Protein AF-F0IIG5-F1 (afdb_monomer)

Solvent-accessible surface area (backbone atoms only — not comparable to full-atom values): 8526 Å² total; per-residue (Å²): 114,68,63,54,57,52,49,44,44,47,51,74,56,67,67,47,81,27,37,56,55,61,57,46,48,22,56,56,59,73,40,96,70,86,72,65,64,16,35,51,26,40,39,57,77,64,35,68,69,55,37,52,50,28,57,45,35,44,38,55,48,32,82,70,63,72,49,62,93,67,48,63,31,51,63,65,60,47,43,59,57,50,54,49,30,70,74,68,71,49,53,69,75,57,49,52,53,54,49,57,71,71,57,53,67,68,66,50,53,55,50,60,71,72,55,67,64,45,81,56,67,52,68,93,82,66,47,74,69,56,45,35,71,74,22,50,56,31,40,49,49,52,52,56,56,63,74,75,109

pLDDT: mean 78.4, std 13.55, range [41.78, 96.94]

Foldseek 3Di:
DLLVLQVVCCVLPPVDQFACQVLLVCLQQVHDDDDPSQLSLLQPVVPDVSNQVCQQPVLSCLVVLRHHPPNGHNVSNCVVVVVVCVVVVDDPVVVVVVVVVVDDDVVVVVSVVVGNGDRGGDDPPDDSVNSCVRNVSSNVSHVVVVVVD

Mean predicted aligned error: 7.4 Å

Structure (mmCIF, N/CA/C/O backbone):
data_AF-F0IIG5-F1
#
_entry.id   AF-F0IIG5-F1
#
loop_
_atom_site.group_PDB
_atom_site.id
_atom_site.type_symbol
_atom_site.label_atom_id
_atom_site.label_alt_id
_atom_site.label_comp_id
_atom_site.label_asym_id
_atom_site.label_entity_id
_atom_site.label_seq_id
_atom_site.pdbx_PDB_ins_code
_atom_site.Cartn_x
_atom_site.Cartn_y
_atom_site.Cartn_z
_atom_site.occupancy
_atom_site.B_iso_or_equiv
_atom_site.auth_seq_id
_atom_site.auth_comp_id
_atom_site.auth_asym_id
_atom_site.auth_atom_id
_atom_site.pdbx_PDB_model_num
ATOM 1 N N . MET A 1 1 ? 4.893 -4.152 -17.487 1.00 46.12 1 MET A N 1
ATOM 2 C CA . MET A 1 1 ? 3.570 -4.471 -16.908 1.00 46.12 1 MET A CA 1
ATOM 3 C C . MET A 1 1 ? 3.565 -4.514 -15.376 1.00 46.12 1 MET A C 1
ATOM 5 O O . MET A 1 1 ? 2.711 -3.873 -14.800 1.00 46.12 1 MET A O 1
ATOM 9 N N . PHE A 1 2 ? 4.515 -5.157 -14.678 1.00 41.78 2 PHE A N 1
ATOM 10 C CA . PHE A 1 2 ? 4.564 -5.086 -13.198 1.00 41.78 2 PHE A CA 1
ATOM 11 C C . PHE A 1 2 ? 5.044 -3.728 -12.650 1.00 41.78 2 PHE A C 1
ATOM 13 O O . PHE A 1 2 ? 4.406 -3.185 -11.763 1.00 41.78 2 PHE A O 1
ATOM 20 N N . GLN A 1 3 ? 6.093 -3.125 -13.230 1.00 44.00 3 GLN A N 1
ATOM 21 C CA . GLN A 1 3 ? 6.547 -1.757 -12.893 1.00 44.00 3 GLN A CA 1
ATOM 22 C C . GLN A 1 3 ? 5.430 -0.702 -13.054 1.00 44.00 3 GLN A C 1
ATOM 24 O O . GLN A 1 3 ? 5.363 0.261 -12.304 1.00 44.00 3 GLN A O 1
ATOM 29 N N . PHE A 1 4 ? 4.519 -0.939 -13.998 1.00 50.75 4 PHE A N 1
ATOM 30 C CA . PHE A 1 4 ? 3.368 -0.089 -14.298 1.00 50.75 4 PHE A CA 1
ATOM 31 C C . PHE A 1 4 ? 2.344 -0.057 -13.151 1.00 50.75 4 PHE A C 1
ATOM 33 O O . PHE A 1 4 ? 1.831 1.009 -12.849 1.00 50.75 4 PHE A O 1
ATOM 40 N N . ILE A 1 5 ? 2.136 -1.172 -12.437 1.00 50.97 5 ILE A N 1
ATOM 41 C CA . ILE A 1 5 ? 1.285 -1.226 -11.229 1.00 50.97 5 ILE A CA 1
ATOM 42 C C . ILE A 1 5 ? 1.911 -0.410 -10.073 1.00 50.97 5 ILE A C 1
ATOM 44 O O . ILE A 1 5 ? 1.211 0.128 -9.218 1.00 50.97 5 ILE A O 1
ATOM 48 N N . TYR A 1 6 ? 3.242 -0.276 -10.050 1.00 54.28 6 TYR A N 1
ATOM 49 C CA . TYR A 1 6 ? 3.950 0.485 -9.015 1.00 54.28 6 TYR A CA 1
ATOM 50 C C . TYR A 1 6 ? 3.902 1.990 -9.221 1.00 54.28 6 TYR A C 1
ATOM 52 O O . TYR A 1 6 ? 3.754 2.723 -8.245 1.00 54.28 6 TYR A O 1
ATOM 60 N N . GLU A 1 7 ? 4.003 2.448 -10.466 1.00 53.59 7 GLU A N 1
ATOM 61 C CA . GLU A 1 7 ? 3.762 3.859 -10.766 1.00 53.59 7 GLU A CA 1
ATOM 62 C C . GLU A 1 7 ? 2.280 4.218 -10.713 1.00 53.59 7 GLU A C 1
ATOM 64 O O . GLU A 1 7 ? 1.976 5.330 -10.301 1.00 53.59 7 GLU A O 1
ATOM 69 N N . TRP A 1 8 ? 1.377 3.254 -10.954 1.00 53.88 8 TRP A N 1
ATOM 70 C CA . TRP A 1 8 ? -0.033 3.316 -10.541 1.00 53.88 8 TRP A CA 1
ATOM 71 C C . TRP A 1 8 ? -0.136 3.746 -9.079 1.00 53.88 8 TRP A C 1
ATOM 73 O O . TRP A 1 8 ? -0.649 4.810 -8.786 1.00 53.88 8 TRP A O 1
ATOM 83 N N . TYR A 1 9 ? 0.468 3.011 -8.143 1.00 53.31 9 TYR A N 1
ATOM 84 C CA . TYR A 1 9 ? 0.417 3.406 -6.734 1.00 53.31 9 TYR A CA 1
ATOM 85 C C . TYR A 1 9 ? 1.067 4.778 -6.463 1.00 53.31 9 TYR A C 1
ATOM 87 O O . TYR A 1 9 ? 0.524 5.576 -5.708 1.00 53.31 9 TYR A O 1
ATOM 95 N N . GLU A 1 10 ? 2.210 5.105 -7.071 1.00 55.00 10 GLU A N 1
ATOM 96 C CA . GLU A 1 10 ? 2.846 6.420 -6.867 1.00 55.00 10 GLU A CA 1
ATOM 97 C C . GLU A 1 10 ? 1.998 7.591 -7.397 1.00 55.00 10 GLU A C 1
ATOM 99 O O . GLU A 1 10 ? 1.940 8.645 -6.761 1.00 55.00 10 GLU A O 1
ATOM 104 N N . ILE A 1 11 ? 1.324 7.419 -8.533 1.00 52.91 11 ILE A N 1
ATOM 105 C CA . ILE A 1 11 ? 0.476 8.441 -9.158 1.00 52.91 11 ILE A CA 1
ATOM 106 C C . ILE A 1 11 ? -0.879 8.523 -8.446 1.00 52.91 11 ILE A C 1
ATOM 108 O O . ILE A 1 11 ? -1.288 9.610 -8.041 1.00 52.91 11 ILE A O 1
ATOM 112 N N . THR A 1 12 ? -1.506 7.372 -8.209 1.00 53.25 12 THR A N 1
ATOM 113 C CA . THR A 1 12 ? -2.847 7.214 -7.636 1.00 53.25 12 THR A CA 1
ATOM 114 C C . THR A 1 12 ? -2.892 7.390 -6.116 1.00 53.25 12 THR A C 1
ATOM 116 O O . THR A 1 12 ? -3.932 7.754 -5.590 1.00 53.25 12 THR A O 1
ATOM 119 N N . VAL A 1 13 ? -1.804 7.143 -5.372 1.00 51.91 13 VAL A N 1
ATOM 120 C CA . VAL A 1 13 ? -1.802 7.220 -3.891 1.00 51.91 13 VAL A CA 1
ATOM 121 C C . VAL A 1 13 ? -0.934 8.352 -3.342 1.00 51.91 13 VAL A C 1
ATOM 123 O O . VAL A 1 13 ? -1.266 8.917 -2.299 1.00 51.91 13 VAL A O 1
ATOM 126 N N . ILE A 1 14 ? 0.180 8.692 -4.002 1.00 49.53 14 ILE A N 1
ATOM 127 C CA . ILE A 1 14 ? 1.191 9.611 -3.440 1.00 49.53 14 ILE A CA 1
ATOM 128 C C . ILE A 1 14 ? 1.201 10.985 -4.129 1.00 49.53 14 ILE A C 1
ATOM 130 O O . ILE A 1 14 ? 1.433 11.989 -3.450 1.00 49.53 14 ILE A O 1
ATOM 134 N N . LYS A 1 15 ? 0.973 11.068 -5.448 1.00 44.34 15 LYS A N 1
ATOM 135 C CA . LYS A 1 15 ? 1.100 12.333 -6.202 1.00 44.34 15 LYS A CA 1
ATOM 136 C C . LYS A 1 15 ? -0.149 13.201 -6.218 1.00 44.34 15 LYS A C 1
ATOM 138 O O . LYS A 1 15 ? -0.013 14.412 -6.390 1.00 44.34 15 LYS A O 1
ATOM 143 N N . GLN A 1 16 ? -1.334 12.637 -6.021 1.00 49.06 16 GLN A N 1
ATOM 144 C CA . GLN A 1 16 ? -2.528 13.451 -5.850 1.00 49.06 16 GLN A CA 1
ATOM 145 C C . GLN A 1 16 ? -2.682 13.866 -4.370 1.00 49.06 16 GLN A C 1
ATOM 147 O O . GLN A 1 16 ? -2.573 13.028 -3.473 1.00 49.06 16 GLN A O 1
ATOM 152 N N . PRO A 1 17 ? -2.918 15.157 -4.067 1.00 43.38 17 PRO A N 1
ATOM 153 C CA . PRO A 1 17 ? -3.001 15.678 -2.696 1.00 43.38 17 PRO A CA 1
ATOM 154 C C . PRO A 1 17 ? -4.140 15.130 -1.818 1.00 43.38 17 PRO A C 1
ATOM 156 O O . PRO A 1 17 ? -4.295 15.598 -0.689 1.00 43.38 17 PRO A O 1
ATOM 159 N N . GLY A 1 18 ? -4.955 14.186 -2.292 1.00 54.62 18 GLY A N 1
ATOM 160 C CA . GLY A 1 18 ? -6.242 13.886 -1.677 1.00 54.62 18 GLY A CA 1
ATOM 161 C C . GLY A 1 18 ? -6.615 12.422 -1.630 1.00 54.62 18 GLY A C 1
ATOM 162 O O . GLY A 1 18 ? -7.634 12.096 -2.197 1.00 54.62 18 GLY A O 1
ATOM 163 N N . HIS A 1 19 ? -5.852 11.555 -0.954 1.00 69.25 19 HIS A N 1
ATOM 164 C CA . HIS A 1 19 ? -6.314 10.185 -0.693 1.00 69.25 19 HIS A CA 1
ATOM 165 C C . HIS A 1 19 ? -5.991 9.724 0.730 1.00 69.25 19 HIS A C 1
ATOM 167 O O . HIS A 1 19 ? -4.883 9.903 1.246 1.00 69.25 19 HIS A O 1
ATOM 173 N N . LEU A 1 20 ? -6.974 9.072 1.348 1.00 82.25 20 LEU A N 1
ATOM 174 C CA . LEU A 1 20 ? -6.976 8.606 2.735 1.00 82.25 20 LEU A CA 1
ATOM 175 C C . LEU A 1 20 ? -6.065 7.396 3.017 1.00 82.25 20 LEU A C 1
ATOM 177 O O . LEU A 1 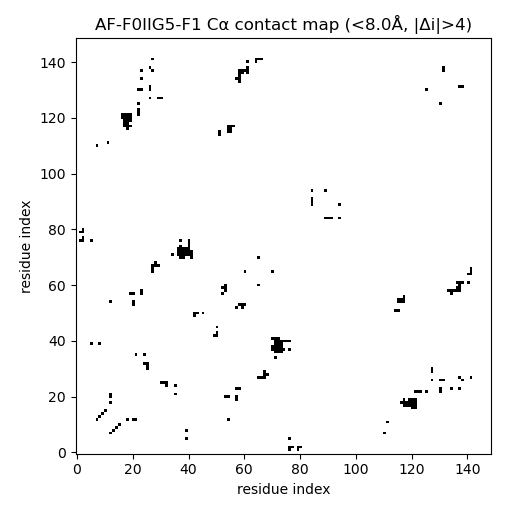20 ? -5.873 7.014 4.170 1.00 82.25 20 LEU A O 1
ATOM 181 N N . MET A 1 21 ? -5.440 6.819 1.990 1.00 83.00 21 MET A N 1
ATOM 182 C CA . MET A 1 21 ? -4.574 5.641 2.117 1.00 83.00 21 MET A CA 1
ATOM 183 C C . MET A 1 21 ? -3.395 5.856 3.072 1.00 83.00 21 MET A C 1
ATOM 185 O O . MET A 1 21 ? -3.077 4.999 3.896 1.00 83.00 21 MET A O 1
ATOM 189 N N . TRP A 1 22 ? -2.744 7.021 2.988 1.00 80.62 22 TRP A N 1
ATOM 190 C CA . TRP A 1 22 ? -1.645 7.349 3.899 1.00 80.62 22 TRP A CA 1
ATOM 191 C C . TRP A 1 22 ? -2.140 7.468 5.340 1.00 80.62 22 TRP A C 1
ATOM 193 O O . TRP A 1 22 ? -1.472 7.008 6.260 1.00 80.62 22 TRP A O 1
ATOM 203 N N . SER A 1 23 ? -3.328 8.035 5.532 1.00 86.38 23 SER A N 1
ATOM 204 C CA . SER A 1 23 ? -3.969 8.137 6.838 1.00 86.38 23 SER A CA 1
ATOM 205 C C . SER A 1 23 ? -4.285 6.756 7.425 1.00 86.38 23 SER A C 1
ATOM 207 O O . SER A 1 23 ? -3.978 6.502 8.589 1.00 86.38 23 SER A O 1
ATOM 209 N N . ALA A 1 24 ? -4.799 5.826 6.615 1.00 88.69 24 ALA A N 1
ATOM 210 C CA . ALA A 1 24 ? -5.009 4.438 7.029 1.00 88.69 24 ALA A CA 1
ATOM 211 C C . ALA A 1 24 ? -3.683 3.747 7.401 1.00 88.69 24 ALA A C 1
ATOM 213 O O . ALA A 1 24 ? -3.599 3.033 8.400 1.00 88.69 24 ALA A O 1
ATOM 214 N N . LEU A 1 25 ? -2.605 4.020 6.660 1.00 86.81 25 LEU A N 1
ATOM 215 C CA . LEU A 1 25 ? -1.271 3.502 6.969 1.00 86.81 25 LEU A CA 1
ATOM 216 C C . LEU A 1 25 ? -0.689 4.087 8.270 1.00 86.81 25 LEU A C 1
ATOM 218 O O . LEU A 1 25 ? -0.040 3.369 9.036 1.00 86.81 25 LEU A O 1
ATOM 222 N N . VAL A 1 26 ? -0.932 5.371 8.545 1.00 86.62 26 VAL A N 1
ATOM 223 C CA . VAL A 1 26 ? -0.595 6.019 9.824 1.00 86.62 26 VAL A CA 1
ATOM 224 C C . VAL A 1 26 ? -1.350 5.357 10.977 1.00 86.62 26 VAL A C 1
ATOM 226 O O . VAL A 1 26 ? -0.766 5.118 12.036 1.00 86.62 26 VAL A O 1
ATOM 229 N N . LEU A 1 27 ? -2.621 4.998 10.776 1.00 91.0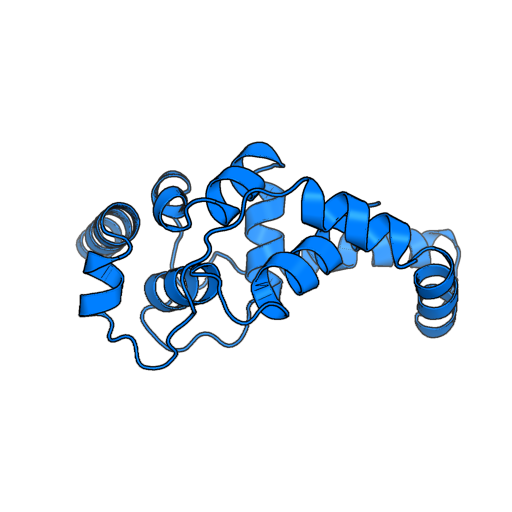0 27 LEU A N 1
ATOM 230 C CA . LEU A 1 27 ? -3.399 4.264 11.773 1.00 91.00 27 LEU A CA 1
ATOM 231 C C . LEU A 1 27 ? -2.834 2.851 12.013 1.00 91.00 27 LEU A C 1
ATOM 233 O O . LEU A 1 27 ? -2.596 2.483 13.162 1.00 91.00 27 LEU A O 1
ATOM 237 N N . ILE A 1 28 ? -2.529 2.085 10.956 1.00 90.88 28 ILE A N 1
ATOM 238 C CA . ILE A 1 28 ? -1.947 0.727 11.058 1.00 90.88 28 ILE A CA 1
ATOM 239 C C . ILE A 1 28 ? -0.638 0.720 11.853 1.00 90.88 28 ILE A C 1
ATOM 241 O O . ILE A 1 28 ? -0.396 -0.182 12.658 1.00 90.88 28 ILE A O 1
ATOM 245 N N . ASN A 1 29 ? 0.221 1.718 11.638 1.00 87.31 29 ASN A N 1
ATOM 246 C CA . ASN A 1 29 ? 1.516 1.795 12.316 1.00 87.31 29 ASN A CA 1
ATOM 247 C C . ASN A 1 29 ? 1.434 2.448 13.710 1.00 87.31 29 ASN A C 1
ATOM 249 O O . ASN A 1 29 ? 2.409 2.420 14.472 1.00 87.31 29 ASN A O 1
ATOM 253 N N . GLY A 1 30 ? 0.262 2.970 14.088 1.00 86.19 30 GLY A N 1
ATOM 254 C CA . GLY A 1 30 ? 0.038 3.676 15.348 1.00 86.19 30 GLY A CA 1
ATOM 255 C C . GLY A 1 30 ? 0.799 4.999 15.421 1.00 86.19 30 GLY A C 1
ATOM 256 O O . GLY A 1 30 ? 1.318 5.347 16.481 1.00 86.19 30 GLY A O 1
ATOM 257 N N . GLY A 1 31 ? 0.939 5.699 14.293 1.00 80.38 31 GLY A N 1
ATOM 258 C CA . GLY A 1 31 ? 1.655 6.965 14.207 1.00 80.38 31 GLY A CA 1
ATOM 259 C C . GLY A 1 31 ? 2.386 7.154 12.883 1.00 80.38 31 GLY A C 1
ATOM 260 O O . GLY A 1 31 ? 2.024 6.589 11.852 1.00 80.38 31 GLY A O 1
ATOM 261 N N . TYR A 1 32 ? 3.414 7.997 12.919 1.00 72.00 32 TYR A N 1
ATOM 262 C CA . TYR A 1 32 ? 4.146 8.438 11.737 1.00 72.00 32 TYR A CA 1
ATOM 263 C C . TYR A 1 32 ? 4.641 7.266 10.876 1.00 72.00 32 TYR A C 1
ATOM 265 O O . TYR A 1 32 ? 5.320 6.364 11.362 1.00 72.00 32 TYR A O 1
ATOM 273 N N . CYS A 1 33 ? 4.323 7.314 9.581 1.00 67.94 33 CYS A N 1
ATOM 274 C CA . CYS A 1 33 ? 4.756 6.333 8.596 1.00 67.94 33 CYS A CA 1
ATOM 275 C C . CYS A 1 33 ? 5.447 7.033 7.421 1.00 67.94 33 CYS A C 1
ATOM 277 O O . CYS A 1 33 ? 4.867 7.914 6.776 1.00 67.94 33 CYS A O 1
ATOM 279 N N . THR A 1 34 ? 6.686 6.624 7.148 1.00 60.47 34 THR A N 1
ATOM 280 C CA . THR A 1 34 ? 7.510 7.135 6.043 1.00 60.47 34 THR A CA 1
ATOM 281 C C . THR A 1 34 ? 7.494 6.235 4.817 1.00 60.47 34 THR A C 1
ATOM 283 O O . THR A 1 34 ? 7.651 6.735 3.705 1.00 60.47 34 THR A O 1
ATOM 286 N N . ASP A 1 35 ? 7.300 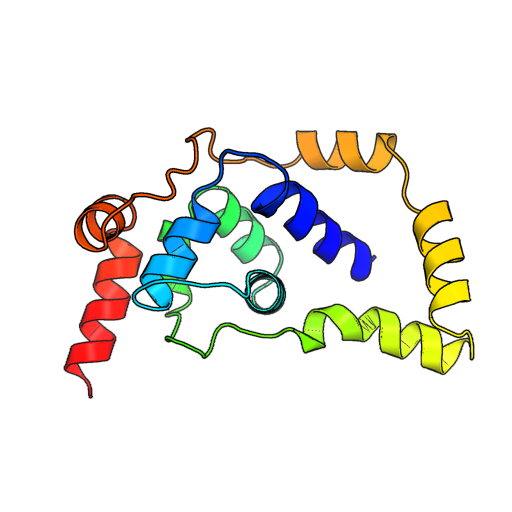4.928 4.998 1.00 65.94 35 ASP A N 1
ATOM 287 C CA . ASP A 1 35 ? 7.416 3.955 3.916 1.00 65.94 35 ASP A CA 1
ATOM 288 C C . ASP A 1 35 ? 6.048 3.551 3.364 1.00 65.94 35 ASP A C 1
ATOM 290 O O . ASP A 1 35 ? 5.429 2.561 3.754 1.00 65.94 35 ASP A O 1
ATOM 294 N N . THR A 1 36 ? 5.586 4.351 2.411 1.00 67.12 36 THR A N 1
ATOM 295 C CA . THR A 1 36 ? 4.397 4.051 1.611 1.00 67.12 36 THR A CA 1
ATOM 296 C C . THR A 1 36 ? 4.688 3.062 0.482 1.00 67.12 36 THR A C 1
ATOM 298 O O . THR A 1 36 ? 3.750 2.471 -0.050 1.00 67.12 36 THR A O 1
ATOM 301 N N . TYR A 1 37 ? 5.958 2.844 0.123 1.00 68.00 37 TYR A N 1
ATOM 302 C CA . TYR A 1 37 ? 6.356 2.021 -1.021 1.00 68.00 37 TYR A CA 1
ATOM 303 C C . TYR A 1 37 ? 6.226 0.533 -0.723 1.00 68.00 37 TYR A C 1
ATOM 305 O O . TYR A 1 37 ? 5.707 -0.228 -1.542 1.00 68.00 37 TYR A O 1
ATOM 313 N N . GLY A 1 38 ? 6.643 0.129 0.472 1.00 76.94 38 GLY A N 1
ATOM 314 C CA . GLY A 1 38 ? 6.418 -1.212 0.984 1.00 76.94 38 GLY A CA 1
ATOM 315 C C . GLY A 1 38 ? 4.950 -1.617 0.998 1.00 76.94 38 GLY A C 1
ATOM 316 O O . GLY A 1 38 ? 4.596 -2.746 0.647 1.00 76.94 38 GLY A O 1
ATOM 317 N N . PHE A 1 39 ? 4.092 -0.673 1.377 1.00 82.12 39 PHE A N 1
ATOM 318 C CA . PHE A 1 39 ? 2.661 -0.903 1.519 1.00 82.12 39 PHE A CA 1
ATOM 319 C C . PHE A 1 39 ? 1.955 -1.175 0.190 1.00 82.12 39 PHE A C 1
ATOM 321 O O . PHE A 1 39 ? 1.098 -2.053 0.109 1.00 82.12 39 PHE A O 1
ATOM 328 N N . ALA A 1 40 ? 2.392 -0.523 -0.887 1.00 78.06 40 ALA A N 1
ATOM 329 C CA . ALA A 1 40 ? 1.936 -0.843 -2.237 1.00 78.06 40 ALA A CA 1
ATOM 330 C C . ALA A 1 40 ? 2.189 -2.314 -2.591 1.00 78.06 40 ALA A C 1
ATOM 332 O O . ALA A 1 40 ? 1.310 -3.005 -3.102 1.00 78.06 40 ALA A O 1
ATOM 333 N N . GLY A 1 41 ? 3.398 -2.802 -2.288 1.00 79.94 41 GLY A N 1
ATOM 334 C CA . GLY A 1 41 ? 3.768 -4.200 -2.494 1.00 79.94 41 GLY A CA 1
ATOM 335 C C . GLY A 1 41 ? 2.856 -5.149 -1.722 1.00 79.94 41 GLY A C 1
ATOM 336 O O . GLY A 1 41 ? 2.412 -6.151 -2.278 1.00 79.94 41 GLY A O 1
ATOM 337 N N . TYR A 1 42 ? 2.512 -4.799 -0.480 1.00 87.00 42 TYR A N 1
ATOM 338 C CA . TYR A 1 42 ? 1.559 -5.553 0.332 1.00 87.00 42 TYR A CA 1
ATOM 339 C C . TYR A 1 42 ? 0.180 -5.637 -0.333 1.00 87.00 42 TYR A C 1
ATOM 341 O O . TYR A 1 42 ? -0.333 -6.739 -0.520 1.00 87.00 42 TYR A O 1
ATOM 349 N N . LEU A 1 43 ? -0.392 -4.521 -0.787 1.00 85.38 43 LEU A N 1
ATOM 350 C CA . LEU A 1 43 ? -1.694 -4.534 -1.466 1.00 85.38 43 LEU A CA 1
ATOM 351 C C . LEU A 1 43 ? -1.680 -5.379 -2.744 1.00 85.38 43 LEU A C 1
ATOM 353 O O . LEU A 1 43 ? -2.583 -6.180 -2.968 1.00 85.38 43 LEU A O 1
ATOM 357 N N . ILE A 1 44 ? -0.621 -5.264 -3.548 1.00 79.25 44 ILE A N 1
ATOM 358 C CA . ILE A 1 44 ? -0.479 -6.012 -4.805 1.00 79.25 44 ILE A CA 1
ATOM 359 C C . ILE A 1 44 ? -0.478 -7.523 -4.563 1.00 79.25 44 ILE A C 1
ATOM 361 O O . ILE A 1 44 ? -1.068 -8.267 -5.347 1.00 79.25 44 ILE A O 1
ATOM 365 N N . THR A 1 45 ? 0.122 -7.993 -3.464 1.00 86.44 45 THR A N 1
ATOM 366 C CA . THR A 1 45 ? 0.095 -9.429 -3.130 1.00 86.44 45 THR A CA 1
ATOM 367 C C . THR A 1 45 ? -1.300 -9.976 -2.821 1.00 86.44 45 THR A C 1
ATOM 369 O O . THR A 1 45 ? -1.487 -11.187 -2.887 1.00 86.44 45 THR A O 1
ATOM 372 N N . HIS A 1 46 ? -2.285 -9.112 -2.559 1.00 87.94 46 HIS A N 1
ATOM 373 C CA . HIS A 1 46 ? -3.681 -9.501 -2.337 1.00 87.94 46 HIS A CA 1
ATOM 374 C C . HIS A 1 46 ? -4.541 -9.438 -3.613 1.00 87.94 46 HIS A C 1
ATOM 376 O O . HIS A 1 46 ? -5.724 -9.768 -3.578 1.00 87.94 46 HIS A O 1
ATOM 382 N N . GLY A 1 47 ? -3.949 -9.067 -4.752 1.00 85.69 47 GLY A N 1
ATOM 383 C CA . GLY A 1 47 ? -4.617 -9.039 -6.050 1.00 85.69 47 GLY A CA 1
ATOM 384 C C . GLY A 1 47 ? -5.325 -7.721 -6.370 1.00 85.69 47 GLY A C 1
ATOM 385 O O . GLY A 1 47 ? -5.516 -6.845 -5.527 1.00 85.69 47 GLY A O 1
ATOM 386 N N . ARG A 1 48 ? -5.707 -7.588 -7.646 1.00 81.88 48 ARG A N 1
ATOM 387 C CA . ARG A 1 48 ? -6.260 -6.356 -8.230 1.00 81.88 48 ARG A CA 1
ATOM 388 C C . ARG A 1 48 ? -7.540 -5.887 -7.543 1.00 81.88 48 ARG A C 1
ATOM 390 O O . ARG A 1 48 ? -7.657 -4.712 -7.233 1.00 81.88 48 ARG A O 1
ATOM 397 N N . GLU A 1 49 ? -8.475 -6.797 -7.291 1.00 85.81 49 GLU A N 1
ATOM 398 C CA . GLU A 1 49 ? -9.765 -6.448 -6.689 1.00 85.81 49 GLU A CA 1
ATOM 399 C C . GLU A 1 49 ? -9.595 -5.854 -5.285 1.00 85.81 49 GLU A C 1
ATOM 401 O O . GLU A 1 49 ? -10.180 -4.820 -4.972 1.00 85.81 49 GLU A O 1
ATOM 406 N N . VAL A 1 50 ? -8.763 -6.483 -4.448 1.00 87.19 50 VAL A N 1
ATOM 407 C CA . VAL A 1 50 ? -8.455 -5.973 -3.106 1.00 87.19 50 VAL A CA 1
ATOM 408 C C . VAL A 1 50 ? -7.797 -4.606 -3.202 1.00 87.19 50 VAL A C 1
ATOM 410 O O . VAL A 1 50 ? -8.173 -3.695 -2.469 1.00 87.19 50 VAL A O 1
ATOM 413 N N . TYR A 1 51 ? -6.843 -4.457 -4.117 1.00 83.00 51 TYR A N 1
ATOM 414 C CA . TYR A 1 51 ? -6.154 -3.198 -4.352 1.00 83.00 51 TYR A CA 1
ATOM 415 C C . TYR A 1 51 ? -7.133 -2.073 -4.729 1.00 83.00 51 TYR A C 1
ATOM 417 O O . TYR A 1 51 ? -7.151 -1.039 -4.067 1.00 83.00 51 TYR A O 1
ATOM 425 N N . GLU A 1 52 ? -7.985 -2.283 -5.734 1.00 81.75 52 GLU A N 1
ATOM 426 C CA . GLU A 1 52 ? -8.942 -1.277 -6.214 1.00 81.75 52 GLU A CA 1
ATOM 427 C C . GLU A 1 52 ? -9.994 -0.929 -5.151 1.00 81.75 52 GLU A C 1
ATOM 429 O O . GLU A 1 52 ? -10.265 0.249 -4.921 1.00 81.75 52 GLU A O 1
ATOM 434 N N . LYS A 1 53 ? -10.529 -1.926 -4.431 1.00 86.50 53 LYS A N 1
ATOM 435 C CA . LYS A 1 53 ? -11.456 -1.685 -3.311 1.00 86.50 53 LYS A CA 1
ATOM 436 C C . LYS A 1 53 ? -10.811 -0.864 -2.200 1.00 86.50 53 LYS A C 1
ATOM 438 O O . LYS A 1 53 ? -11.438 0.049 -1.681 1.00 86.50 53 LYS A O 1
ATOM 443 N N . THR A 1 54 ? -9.553 -1.160 -1.880 1.00 87.25 54 THR A N 1
ATOM 444 C CA . THR A 1 54 ? -8.785 -0.425 -0.869 1.00 87.25 54 THR A CA 1
ATOM 445 C C . THR A 1 54 ? -8.552 1.024 -1.300 1.00 87.25 54 THR A C 1
ATOM 447 O O . THR A 1 54 ? -8.670 1.931 -0.485 1.00 87.25 54 THR A O 1
ATOM 450 N N . LEU A 1 55 ? -8.251 1.276 -2.579 1.00 81.31 55 LEU A N 1
ATOM 451 C CA . LEU A 1 55 ? -8.103 2.641 -3.097 1.00 81.31 55 LEU A CA 1
ATOM 452 C C . LEU A 1 55 ? -9.389 3.468 -2.989 1.00 81.31 55 LEU A C 1
ATOM 454 O O . LEU A 1 55 ? -9.323 4.651 -2.650 1.00 81.31 55 LEU A O 1
ATOM 458 N N . ALA A 1 56 ? -10.534 2.852 -3.280 1.00 83.69 56 ALA A N 1
ATOM 459 C CA . ALA A 1 56 ? -11.833 3.503 -3.170 1.00 83.69 56 ALA A CA 1
ATOM 460 C C . ALA A 1 56 ? -12.225 3.749 -1.701 1.00 83.69 56 ALA A C 1
ATOM 462 O O . ALA A 1 56 ? -12.719 4.825 -1.365 1.00 83.69 56 ALA A O 1
ATOM 463 N N . ASP A 1 57 ? -11.964 2.772 -0.829 1.00 88.69 57 ASP A N 1
ATOM 464 C CA . ASP A 1 57 ? -12.263 2.809 0.602 1.00 88.69 57 ASP A CA 1
ATOM 465 C C . ASP A 1 57 ? -11.098 2.223 1.421 1.00 88.69 57 ASP A C 1
ATOM 467 O O . ASP A 1 57 ? -10.978 1.002 1.555 1.00 88.69 57 ASP A O 1
ATOM 471 N N . PRO A 1 58 ? -10.232 3.063 2.015 1.00 89.06 58 PRO A N 1
ATOM 472 C CA . PRO A 1 58 ? -9.130 2.556 2.825 1.00 89.06 58 PRO A CA 1
ATOM 473 C C . PRO A 1 58 ? -9.556 1.834 4.111 1.00 89.06 58 PRO A C 1
ATOM 475 O O . PRO A 1 58 ? -8.748 1.071 4.642 1.00 89.06 58 PRO A O 1
ATOM 478 N N . ASP A 1 59 ? -10.791 1.999 4.610 1.00 93.31 59 ASP A N 1
ATOM 479 C CA . ASP A 1 59 ? -11.279 1.220 5.762 1.00 93.31 59 ASP A CA 1
ATOM 480 C C . ASP A 1 59 ? -11.444 -0.271 5.402 1.00 93.31 59 ASP A C 1
ATOM 482 O O . ASP A 1 59 ? -11.313 -1.148 6.262 1.00 93.31 59 ASP A O 1
ATOM 486 N N . PHE A 1 60 ? -11.590 -0.585 4.104 1.00 93.25 60 PHE A N 1
ATOM 487 C CA . PHE A 1 60 ? -11.598 -1.952 3.571 1.00 93.25 60 PHE A CA 1
ATOM 488 C C . PHE A 1 60 ? -10.356 -2.758 3.972 1.00 93.25 60 PHE A C 1
ATOM 490 O O . PHE A 1 60 ? -10.425 -3.981 4.089 1.00 93.25 60 PHE A O 1
ATOM 497 N N . LEU A 1 61 ? -9.229 -2.101 4.269 1.00 92.62 61 LEU A N 1
ATOM 498 C CA . LEU A 1 61 ? -8.023 -2.757 4.782 1.00 92.62 61 LEU A CA 1
ATOM 499 C C . LEU A 1 61 ? -8.285 -3.664 5.983 1.00 92.62 61 LEU A C 1
ATOM 501 O O . LEU A 1 61 ? -7.563 -4.644 6.157 1.00 92.62 61 LEU A O 1
ATOM 505 N N . ALA A 1 62 ? -9.318 -3.386 6.782 1.00 95.31 62 ALA A N 1
ATOM 506 C CA . ALA A 1 62 ? -9.735 -4.227 7.898 1.00 95.31 62 ALA A CA 1
ATOM 507 C C . ALA A 1 62 ? -9.861 -5.714 7.515 1.00 95.31 62 ALA A C 1
ATOM 509 O O . ALA A 1 62 ? -9.458 -6.584 8.293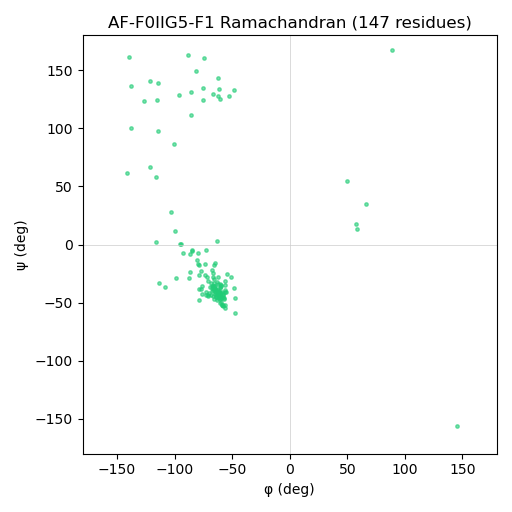 1.00 95.31 62 ALA A O 1
ATOM 510 N N . ILE A 1 63 ? -10.340 -6.018 6.301 1.00 95.31 63 ILE A N 1
ATOM 511 C CA . ILE A 1 63 ? -10.556 -7.396 5.834 1.00 95.31 63 ILE A CA 1
ATOM 512 C C . ILE A 1 63 ? -9.254 -8.188 5.671 1.00 95.31 63 ILE A C 1
ATOM 514 O O . ILE A 1 63 ? -9.259 -9.414 5.765 1.00 95.31 63 ILE A O 1
ATOM 518 N N . LEU A 1 64 ? -8.128 -7.497 5.468 1.00 93.62 64 LEU A N 1
ATOM 519 C CA . LEU A 1 64 ? -6.811 -8.114 5.307 1.00 93.62 64 LEU A CA 1
ATOM 520 C C . LEU A 1 64 ? -6.135 -8.408 6.648 1.00 93.62 64 LEU A C 1
ATOM 522 O O . LEU A 1 64 ? -5.060 -9.010 6.682 1.00 93.62 64 LEU A O 1
ATOM 526 N N . ASN A 1 65 ? -6.756 -7.989 7.756 1.00 93.06 65 ASN A N 1
ATOM 527 C CA . ASN A 1 65 ? -6.213 -8.103 9.103 1.00 93.06 65 ASN A CA 1
ATOM 528 C C . ASN A 1 65 ? -4.760 -7.581 9.193 1.00 93.06 65 ASN A C 1
ATOM 530 O O . ASN A 1 65 ? -3.855 -8.325 9.602 1.00 93.06 65 ASN A O 1
ATOM 534 N N . PRO A 1 66 ? -4.508 -6.322 8.773 1.00 92.06 66 PRO A N 1
ATOM 535 C CA . PRO A 1 66 ? -3.166 -5.777 8.670 1.00 92.06 66 PRO A CA 1
ATOM 536 C C . PRO A 1 66 ? -2.523 -5.739 10.049 1.00 92.06 66 PRO A C 1
ATOM 538 O O . PRO A 1 66 ? -3.175 -5.469 11.058 1.00 92.06 66 PRO A O 1
ATOM 541 N N . LYS A 1 67 ? -1.222 -6.018 10.093 1.00 89.56 67 LYS A N 1
ATOM 542 C CA . LYS A 1 67 ? -0.440 -5.992 11.329 1.00 89.56 67 LYS A CA 1
ATOM 543 C C . LYS A 1 67 ? 0.584 -4.873 11.251 1.00 89.56 67 LYS A C 1
ATOM 545 O O . LYS A 1 67 ? 1.250 -4.706 10.222 1.00 89.56 67 LYS A O 1
ATOM 550 N N . LYS A 1 68 ? 0.745 -4.164 12.369 1.00 85.38 68 LYS A N 1
ATOM 551 C CA . LYS A 1 68 ? 1.787 -3.151 12.547 1.00 85.38 68 LYS A CA 1
ATOM 552 C C . LYS A 1 68 ? 3.155 -3.698 12.113 1.00 85.38 68 LYS A C 1
ATOM 554 O O . LYS A 1 68 ? 3.507 -4.824 12.470 1.00 85.38 68 LYS A O 1
ATOM 559 N N . ASP A 1 69 ? 3.887 -2.912 11.324 1.00 82.00 69 ASP A N 1
ATOM 560 C CA . ASP A 1 69 ? 5.223 -3.222 10.788 1.00 82.00 69 ASP A CA 1
ATOM 561 C C . ASP A 1 69 ? 5.317 -4.501 9.919 1.00 82.00 69 ASP A C 1
ATOM 563 O O . ASP A 1 69 ? 6.411 -4.987 9.630 1.00 82.00 69 ASP A O 1
ATOM 567 N N . LYS A 1 70 ? 4.188 -5.087 9.487 1.00 85.62 70 LYS A N 1
ATOM 568 C CA . LYS A 1 70 ? 4.154 -6.315 8.656 1.00 85.62 70 LYS A CA 1
ATOM 569 C C . LYS A 1 70 ? 3.559 -6.123 7.267 1.00 85.62 70 LYS A C 1
ATOM 571 O O . LYS A 1 70 ? 3.479 -7.087 6.511 1.00 85.62 70 LYS A O 1
ATOM 576 N N . CYS A 1 71 ? 3.180 -4.898 6.928 1.00 87.38 71 CYS A N 1
ATOM 577 C CA . CYS A 1 71 ? 2.581 -4.560 5.641 1.00 87.38 71 CYS A CA 1
ATOM 578 C C . CYS A 1 71 ? 3.595 -3.879 4.702 1.00 87.38 71 CYS A C 1
ATOM 580 O O . CYS A 1 71 ? 3.210 -3.057 3.886 1.00 87.38 71 CYS A O 1
ATOM 582 N N . ASN A 1 72 ? 4.896 -4.164 4.840 1.00 85.50 72 ASN A N 1
ATOM 583 C CA . ASN A 1 72 ? 5.961 -3.559 4.034 1.00 85.50 72 ASN A CA 1
ATOM 584 C C . ASN A 1 72 ? 6.652 -4.615 3.158 1.00 85.50 72 ASN A C 1
ATOM 586 O O . ASN A 1 72 ? 7.528 -5.330 3.645 1.00 85.50 72 ASN A O 1
ATOM 590 N N . TYR A 1 73 ? 6.257 -4.709 1.883 1.00 86.50 73 TYR A N 1
ATOM 591 C CA . TYR A 1 73 ? 6.779 -5.673 0.905 1.00 86.50 73 TYR A CA 1
ATOM 592 C C . TYR A 1 73 ? 7.500 -4.978 -0.265 1.00 86.50 73 TYR A C 1
ATOM 594 O O . TYR A 1 73 ? 7.145 -5.156 -1.433 1.00 86.50 73 TYR A O 1
ATOM 602 N N . GLU A 1 74 ? 8.539 -4.195 0.037 1.00 79.31 74 GLU A N 1
ATOM 603 C CA . GLU A 1 74 ? 9.319 -3.441 -0.961 1.00 79.31 74 GLU A CA 1
ATOM 604 C C . GLU A 1 74 ? 9.907 -4.331 -2.078 1.00 79.31 74 GLU A C 1
ATOM 606 O O . GLU A 1 74 ? 9.958 -3.943 -3.243 1.00 79.31 74 GLU A O 1
ATOM 611 N N . GLU A 1 75 ? 10.307 -5.563 -1.762 1.00 81.25 75 GLU A N 1
ATOM 612 C CA . GLU A 1 75 ? 10.924 -6.477 -2.733 1.00 81.25 75 GLU A CA 1
ATOM 613 C C . GLU A 1 75 ? 9.979 -6.912 -3.859 1.00 81.25 75 GLU A C 1
ATOM 615 O O . GLU A 1 75 ? 10.419 -7.104 -4.996 1.00 81.25 75 GLU A O 1
ATOM 620 N N . VAL A 1 76 ? 8.671 -6.985 -3.587 1.00 79.50 76 VAL A N 1
ATOM 621 C CA . VAL A 1 76 ? 7.665 -7.308 -4.613 1.00 79.50 76 VAL A CA 1
ATOM 622 C C . VAL A 1 76 ? 7.714 -6.252 -5.725 1.00 79.50 76 VAL A C 1
ATOM 624 O O . VAL A 1 76 ? 7.618 -6.600 -6.903 1.00 79.50 76 VAL A O 1
ATOM 627 N N . ARG A 1 77 ? 8.010 -4.986 -5.374 1.00 70.25 77 ARG A N 1
ATOM 628 C CA . ARG A 1 77 ? 8.201 -3.878 -6.326 1.00 70.25 77 ARG A CA 1
ATOM 629 C C . ARG A 1 77 ? 9.323 -4.092 -7.297 1.00 70.25 77 ARG A C 1
ATOM 631 O O . ARG A 1 77 ? 9.177 -3.869 -8.498 1.00 70.25 77 ARG A O 1
ATOM 638 N N . ARG A 1 78 ? 10.454 -4.519 -6.771 1.00 74.56 78 ARG A N 1
ATOM 639 C CA . ARG A 1 78 ? 11.668 -4.625 -7.565 1.00 74.56 78 ARG A CA 1
ATOM 640 C C . ARG A 1 78 ? 11.764 -5.957 -8.286 1.00 74.56 78 ARG A C 1
ATOM 642 O O . ARG A 1 78 ? 12.637 -6.094 -9.134 1.00 74.56 78 ARG A O 1
ATOM 649 N N . LEU A 1 79 ? 10.881 -6.919 -8.012 1.00 81.25 79 LEU A N 1
ATOM 650 C CA . LEU A 1 79 ? 10.999 -8.275 -8.539 1.00 81.25 79 LEU A CA 1
ATOM 651 C C . LEU A 1 79 ? 11.015 -8.318 -10.072 1.00 81.25 79 LEU A C 1
ATOM 653 O O . LEU A 1 79 ? 11.938 -8.872 -10.663 1.00 81.25 79 LEU A O 1
ATOM 657 N N . ALA A 1 80 ? 10.035 -7.701 -10.736 1.00 77.88 80 ALA A N 1
ATOM 658 C CA . ALA A 1 80 ? 9.965 -7.729 -12.199 1.00 77.88 80 ALA A CA 1
ATOM 659 C C . ALA A 1 80 ? 11.135 -6.983 -12.857 1.00 77.88 80 ALA A C 1
ATOM 661 O O . ALA A 1 80 ? 11.685 -7.448 -13.856 1.00 77.88 80 ALA A O 1
ATOM 662 N N . GLN A 1 81 ? 11.540 -5.855 -12.270 1.00 80.38 81 GLN A N 1
ATOM 663 C CA . GLN A 1 81 ? 12.726 -5.110 -12.678 1.00 80.38 81 GLN A CA 1
ATOM 664 C C . GLN A 1 81 ? 13.994 -5.965 -12.540 1.00 80.38 81 GLN A C 1
ATOM 666 O O . GLN A 1 81 ? 14.748 -6.084 -13.505 1.00 80.38 81 GLN A O 1
ATOM 671 N N . LYS A 1 82 ? 14.207 -6.593 -11.373 1.00 84.62 82 LYS A N 1
ATOM 672 C CA . LYS A 1 82 ? 15.344 -7.484 -11.095 1.00 84.62 82 LYS A CA 1
ATOM 673 C C . LYS A 1 82 ? 15.400 -8.620 -12.112 1.00 84.62 82 LYS A C 1
ATOM 675 O O . LYS A 1 82 ? 16.408 -8.756 -12.798 1.00 84.62 82 LYS A O 1
ATOM 680 N N . ILE A 1 83 ? 14.295 -9.346 -12.306 1.00 85.88 83 ILE A N 1
ATOM 681 C CA . ILE A 1 83 ? 14.209 -10.450 -13.277 1.00 85.88 83 ILE A CA 1
ATOM 682 C C . ILE A 1 83 ? 14.536 -9.968 -14.695 1.00 85.88 83 ILE A C 1
ATOM 684 O O . ILE A 1 83 ? 15.284 -10.623 -15.422 1.00 85.88 83 ILE A O 1
ATOM 688 N N . TYR A 1 84 ? 13.986 -8.826 -15.113 1.00 83.88 84 TYR A N 1
ATOM 689 C CA . TYR A 1 84 ? 14.244 -8.284 -16.445 1.00 83.88 84 TYR A CA 1
ATOM 690 C C . TYR A 1 84 ? 15.720 -7.919 -16.630 1.00 83.88 84 TYR A C 1
ATOM 692 O O . TYR A 1 84 ? 16.332 -8.319 -17.622 1.00 83.88 84 TYR A O 1
ATOM 700 N N . MET A 1 85 ? 16.311 -7.211 -15.665 1.00 86.69 85 MET A N 1
ATOM 701 C CA . MET A 1 85 ? 17.724 -6.831 -15.686 1.00 86.69 85 MET A CA 1
ATOM 702 C C . MET A 1 85 ? 18.648 -8.056 -15.682 1.00 86.69 85 MET A C 1
ATOM 704 O O . MET A 1 85 ? 19.613 -8.107 -16.443 1.00 86.69 85 MET A O 1
ATOM 708 N N . GLU A 1 86 ? 18.330 -9.080 -14.891 1.00 91.81 86 GLU A N 1
ATOM 709 C CA . GLU A 1 86 ? 19.091 -10.332 -14.825 1.00 91.81 86 GLU A CA 1
ATOM 710 C C . GLU A 1 86 ? 19.062 -11.117 -16.141 1.00 91.81 86 GLU A C 1
ATOM 712 O O . GLU A 1 86 ? 20.093 -11.663 -16.556 1.00 91.81 86 GLU A O 1
ATOM 717 N N . ARG A 1 87 ? 17.898 -11.161 -16.804 1.00 91.81 87 ARG A N 1
ATOM 718 C CA . ARG A 1 87 ? 17.700 -11.858 -18.085 1.00 91.81 87 ARG A CA 1
ATOM 719 C C . ARG A 1 87 ? 18.351 -11.133 -19.254 1.00 91.81 87 ARG A C 1
ATOM 721 O O . ARG A 1 87 ? 18.940 -11.774 -20.115 1.00 91.81 87 ARG A O 1
ATOM 728 N N . THR A 1 88 ? 18.253 -9.809 -19.282 1.00 89.69 88 THR A N 1
ATOM 729 C CA . THR A 1 88 ? 18.743 -8.982 -20.399 1.00 89.69 88 THR A CA 1
ATOM 730 C C . THR A 1 88 ? 20.175 -8.488 -20.205 1.00 89.69 88 THR A C 1
ATOM 732 O O . THR A 1 88 ? 20.751 -7.906 -21.119 1.00 89.69 88 THR A O 1
ATOM 735 N N . LYS A 1 89 ? 20.763 -8.710 -19.020 1.00 93.88 89 LYS A N 1
ATOM 736 C CA . LYS A 1 89 ? 22.099 -8.231 -18.621 1.00 93.88 89 LYS A CA 1
ATOM 737 C C . LYS A 1 89 ? 22.266 -6.711 -18.696 1.00 93.88 89 LYS A C 1
ATOM 739 O O . LYS A 1 89 ? 23.389 -6.206 -18.678 1.00 93.88 89 LYS A O 1
ATOM 744 N N . ILE A 1 90 ? 21.167 -5.963 -18.740 1.00 89.06 90 ILE A N 1
ATOM 745 C CA . ILE A 1 90 ? 21.215 -4.505 -18.732 1.00 89.06 90 ILE A CA 1
ATOM 746 C C . ILE A 1 90 ? 21.391 -3.979 -17.307 1.00 89.06 90 ILE A C 1
ATOM 748 O O . ILE A 1 90 ? 20.914 -4.555 -16.329 1.00 89.06 90 ILE A O 1
ATOM 752 N N . LYS A 1 91 ? 22.055 -2.831 -17.192 1.00 90.00 91 LYS A N 1
ATOM 753 C CA . LYS A 1 91 ? 22.216 -2.116 -15.922 1.00 90.00 91 LYS A CA 1
ATOM 754 C C . LYS A 1 91 ? 2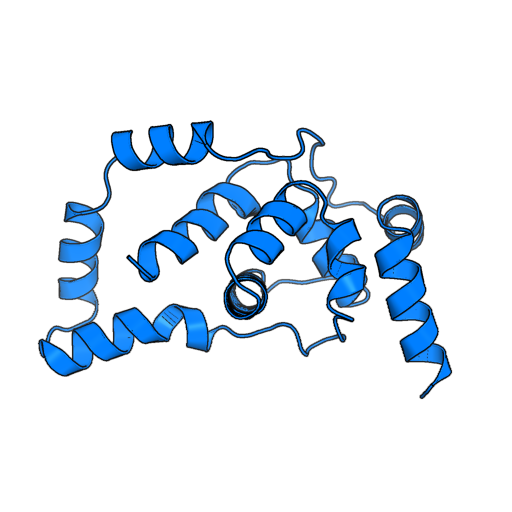1.049 -1.158 -15.684 1.00 90.00 91 LYS A C 1
ATOM 756 O O . LYS A 1 91 ? 20.366 -0.759 -16.625 1.00 90.00 91 LYS A O 1
ATOM 761 N N . ILE A 1 92 ? 20.895 -0.724 -14.433 1.00 84.50 92 ILE A N 1
ATOM 762 C CA . ILE A 1 92 ? 19.801 0.143 -13.969 1.00 84.50 92 ILE A CA 1
ATOM 763 C C . ILE A 1 92 ? 19.557 1.365 -14.873 1.00 84.50 92 ILE A C 1
ATOM 765 O O . ILE A 1 92 ? 18.439 1.573 -15.320 1.00 84.50 92 ILE A O 1
ATOM 769 N N . ARG A 1 93 ? 20.614 2.082 -15.280 1.00 86.12 93 ARG A N 1
ATOM 770 C CA . ARG A 1 93 ? 20.504 3.264 -16.159 1.00 86.12 93 ARG A CA 1
ATOM 771 C C . ARG A 1 93 ? 19.950 2.958 -17.552 1.00 86.12 93 ARG A C 1
ATOM 773 O O . ARG A 1 93 ? 19.331 3.810 -18.178 1.00 86.12 93 ARG A O 1
ATOM 780 N N . ALA A 1 94 ? 20.230 1.768 -18.083 1.00 86.06 94 ALA A N 1
ATOM 781 C CA . ALA A 1 94 ? 19.698 1.347 -19.377 1.00 86.06 94 ALA A CA 1
ATOM 782 C C . ALA A 1 94 ? 18.232 0.918 -19.243 1.00 86.06 94 ALA A C 1
ATOM 784 O O . ALA A 1 94 ? 17.418 1.264 -20.094 1.00 86.06 94 ALA A O 1
ATOM 785 N N . PHE A 1 95 ? 17.890 0.239 -18.144 1.00 83.19 95 PHE A N 1
ATOM 786 C CA . PHE A 1 95 ? 16.504 -0.075 -17.806 1.00 83.19 95 PHE A CA 1
ATOM 787 C C . PHE A 1 95 ? 15.656 1.193 -17.654 1.00 83.19 95 PHE A C 1
ATOM 789 O O . PHE A 1 95 ? 14.590 1.262 -18.247 1.00 83.19 95 PHE A O 1
ATOM 796 N N . GLU A 1 96 ? 16.149 2.215 -16.948 1.00 80.31 96 GLU A N 1
ATOM 797 C CA . GLU A 1 96 ? 15.464 3.508 -16.777 1.00 80.31 96 GLU A CA 1
ATOM 798 C C . GLU A 1 96 ? 15.124 4.175 -18.117 1.00 80.31 96 GLU A C 1
ATOM 800 O O . GLU A 1 96 ? 14.035 4.713 -18.282 1.00 80.31 96 GLU A O 1
ATOM 805 N N . LYS A 1 97 ? 16.012 4.096 -19.114 1.00 82.88 97 LYS A N 1
ATOM 806 C CA . LYS A 1 97 ? 15.739 4.642 -20.454 1.00 82.88 97 LYS A CA 1
ATOM 807 C C . LYS A 1 97 ? 14.650 3.870 -21.196 1.00 82.88 97 LYS A C 1
ATOM 809 O O . LYS A 1 97 ? 13.793 4.486 -21.819 1.00 82.88 97 LYS A O 1
ATOM 814 N N . ILE A 1 98 ? 14.686 2.537 -21.133 1.00 79.94 98 ILE A N 1
ATOM 815 C CA . ILE A 1 98 ? 13.641 1.678 -21.716 1.00 79.94 98 ILE A CA 1
ATOM 816 C C . ILE A 1 98 ? 12.306 1.971 -21.034 1.00 79.94 98 ILE A C 1
ATOM 818 O O . ILE A 1 98 ? 11.290 2.141 -21.697 1.00 79.94 98 ILE A O 1
ATOM 822 N N . TYR A 1 99 ? 12.338 2.069 -19.710 1.00 71.31 99 TYR A N 1
ATOM 823 C CA . TYR A 1 99 ? 11.194 2.370 -18.875 1.00 71.31 99 TYR A CA 1
ATOM 824 C C . TYR A 1 99 ? 10.518 3.688 -19.277 1.00 71.31 99 TYR A C 1
ATOM 826 O O . TYR A 1 99 ? 9.340 3.693 -19.628 1.00 71.31 99 TYR A O 1
ATOM 834 N N . LEU A 1 100 ? 11.289 4.779 -19.315 1.00 72.25 100 LEU A N 1
ATOM 835 C CA . LEU A 1 100 ? 10.800 6.104 -19.701 1.00 72.25 100 LEU A CA 1
ATOM 836 C C . LEU A 1 100 ? 10.288 6.157 -21.145 1.00 72.25 100 LEU A C 1
ATOM 838 O O . LEU A 1 100 ? 9.424 6.968 -21.443 1.00 72.25 100 LEU A O 1
ATOM 842 N N . GLY A 1 101 ? 10.812 5.312 -22.038 1.00 75.56 101 GLY A N 1
ATOM 843 C CA . GLY A 1 101 ? 10.346 5.226 -23.425 1.00 75.56 101 GLY A CA 1
ATOM 844 C C . GLY A 1 101 ? 9.024 4.471 -23.600 1.00 75.56 101 GLY A C 1
ATOM 845 O O . GLY A 1 101 ? 8.339 4.678 -24.596 1.00 75.56 101 GLY A O 1
ATOM 846 N N . VAL A 1 102 ? 8.665 3.596 -22.656 1.00 72.94 102 VAL A N 1
ATOM 847 C CA . VAL A 1 102 ? 7.371 2.890 -22.637 1.00 72.94 102 VAL A CA 1
ATOM 848 C C . VAL A 1 102 ? 6.308 3.718 -21.912 1.00 72.94 102 VAL A C 1
ATOM 850 O O . VAL A 1 102 ? 5.125 3.610 -22.224 1.00 72.94 102 VAL A O 1
ATOM 853 N N . TRP A 1 103 ? 6.723 4.542 -20.951 1.00 68.25 103 TRP A N 1
ATOM 854 C 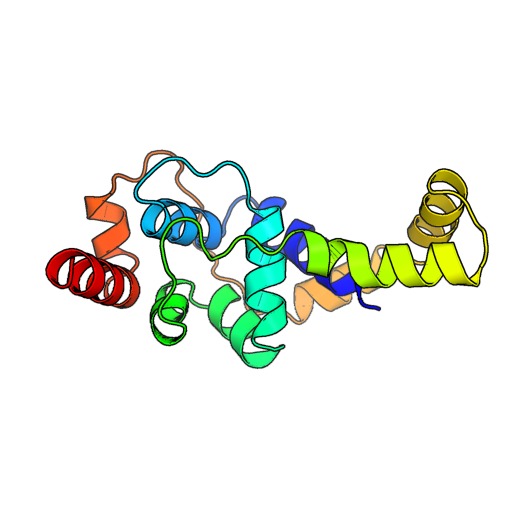CA . TRP A 1 103 ? 5.833 5.420 -20.207 1.00 68.25 103 TRP A CA 1
ATOM 855 C C . TRP A 1 103 ? 5.415 6.633 -21.046 1.00 68.25 103 TRP A C 1
ATOM 857 O O . TRP A 1 103 ? 6.259 7.393 -21.517 1.00 68.25 103 TRP A O 1
ATOM 867 N N . ASN A 1 104 ? 4.112 6.854 -21.206 1.00 73.88 104 ASN A N 1
ATOM 868 C CA . ASN A 1 104 ? 3.589 8.041 -21.874 1.00 73.88 104 ASN A CA 1
ATOM 869 C C . ASN A 1 104 ? 2.353 8.590 -21.151 1.00 73.88 104 ASN A C 1
ATOM 871 O O . ASN A 1 104 ? 1.721 7.905 -20.346 1.00 73.88 104 ASN A O 1
ATOM 875 N N . LYS A 1 105 ? 2.036 9.855 -21.440 1.00 73.06 105 LYS A N 1
ATOM 876 C CA . LYS A 1 105 ? 0.941 10.582 -20.796 1.00 73.06 105 LYS A CA 1
ATOM 877 C C . LYS A 1 105 ? -0.437 9.996 -21.125 1.00 73.06 105 LYS A C 1
ATOM 879 O O . LYS A 1 105 ? -1.287 9.967 -20.253 1.00 73.06 105 LYS A O 1
ATOM 884 N N . GLU A 1 106 ? -0.649 9.499 -22.341 1.00 79.75 106 GLU A N 1
ATOM 885 C CA . GLU A 1 106 ? -1.950 8.950 -22.754 1.00 79.75 106 GLU A CA 1
ATOM 886 C C . GLU A 1 106 ? -2.321 7.707 -21.941 1.00 79.75 106 GLU A C 1
ATOM 888 O O . GLU A 1 106 ? -3.427 7.618 -21.419 1.00 79.75 106 GLU A O 1
ATOM 893 N N . MET A 1 107 ? -1.365 6.793 -21.749 1.00 73.62 107 MET A N 1
ATOM 894 C CA . MET A 1 107 ? -1.543 5.634 -20.874 1.00 73.62 107 MET A CA 1
ATOM 895 C C . MET A 1 107 ? -1.835 6.053 -19.431 1.00 73.62 107 MET A C 1
ATOM 897 O O . MET A 1 107 ? -2.629 5.400 -18.760 1.00 73.62 107 MET A O 1
ATOM 901 N N . GLN A 1 108 ? -1.201 7.124 -18.945 1.00 70.25 108 GLN A N 1
ATOM 902 C CA . GLN A 1 108 ? -1.466 7.660 -17.611 1.00 70.25 108 GLN A CA 1
ATOM 903 C C . GLN A 1 108 ? -2.887 8.237 -17.502 1.00 70.25 108 GLN A C 1
ATOM 905 O O . GLN A 1 108 ? -3.587 7.950 -16.536 1.00 70.25 108 GLN A O 1
ATOM 910 N N . ASP A 1 109 ? -3.330 9.004 -18.495 1.00 74.00 109 ASP A N 1
ATOM 911 C CA . ASP A 1 109 ? -4.654 9.627 -18.488 1.00 74.00 109 ASP A CA 1
ATOM 912 C C . ASP A 1 109 ? -5.777 8.568 -18.585 1.00 74.00 109 ASP A C 1
ATOM 914 O O . ASP A 1 109 ? -6.788 8.678 -17.891 1.00 74.00 109 ASP A O 1
ATOM 918 N N . GLU A 1 110 ? -5.600 7.512 -19.393 1.00 77.88 110 GLU A N 1
ATOM 919 C CA . GLU A 1 110 ? -6.545 6.380 -19.496 1.00 77.88 110 GLU A CA 1
ATOM 920 C C . GLU A 1 110 ? -6.696 5.646 -18.156 1.00 77.88 110 GLU A C 1
ATOM 922 O O . GLU A 1 110 ? -7.799 5.337 -17.700 1.00 77.88 110 GLU A O 1
ATOM 927 N N . ILE A 1 111 ? -5.565 5.400 -17.500 1.00 71.31 111 ILE A N 1
ATOM 928 C CA . ILE A 1 111 ? -5.503 4.824 -16.162 1.00 71.31 111 ILE A CA 1
ATOM 929 C C . ILE A 1 111 ? -6.265 5.678 -15.155 1.00 71.31 111 ILE A C 1
ATOM 931 O O . ILE A 1 111 ? -7.105 5.142 -14.430 1.00 71.31 111 ILE A O 1
ATOM 935 N N . ASP A 1 112 ? -5.964 6.976 -15.104 1.00 70.19 112 ASP A N 1
ATOM 936 C CA . ASP A 1 112 ? -6.504 7.882 -14.094 1.00 70.19 112 ASP A CA 1
ATOM 937 C C . ASP A 1 112 ? -8.032 7.970 -14.224 1.00 70.19 112 ASP A C 1
ATOM 939 O O . ASP A 1 112 ? -8.741 8.021 -13.223 1.00 70.19 112 ASP A O 1
ATOM 943 N N . GLN A 1 113 ? -8.555 7.889 -15.451 1.00 76.06 113 GLN A N 1
ATOM 944 C CA . GLN A 1 113 ? -9.994 7.843 -15.726 1.00 76.06 113 GLN A CA 1
ATOM 945 C C . GLN A 1 113 ? -10.656 6.514 -15.333 1.00 76.06 113 GLN A C 1
ATOM 947 O O . GLN A 1 113 ? -11.852 6.489 -15.044 1.00 76.06 113 GLN A O 1
ATOM 952 N N . SER A 1 114 ? -9.911 5.405 -15.336 1.00 75.62 114 SER A N 1
ATOM 953 C CA . SER A 1 114 ? -10.447 4.073 -15.018 1.00 75.62 114 SER A CA 1
ATOM 954 C C . SER A 1 114 ? -10.628 3.817 -13.518 1.00 75.62 114 SER A C 1
ATOM 956 O O . SER A 1 114 ? -11.341 2.894 -13.123 1.00 75.62 114 SER A O 1
ATOM 958 N N . LEU A 1 115 ? -9.970 4.615 -12.678 1.00 72.12 115 LEU A N 1
ATOM 959 C CA . LEU A 1 115 ? -9.897 4.411 -11.240 1.00 72.12 115 LEU A CA 1
ATOM 960 C C . LEU A 1 115 ? -10.953 5.231 -10.496 1.00 72.12 115 LEU A C 1
ATOM 962 O O . LEU A 1 115 ? -11.038 6.447 -10.635 1.00 72.12 115 LEU A O 1
ATOM 966 N N . ALA A 1 116 ? -11.721 4.566 -9.633 1.00 71.19 116 ALA A N 1
ATOM 967 C CA . ALA A 1 116 ? -12.588 5.239 -8.673 1.00 71.19 116 ALA A CA 1
ATOM 968 C C . ALA A 1 116 ? -11.778 5.577 -7.418 1.00 71.19 116 ALA A C 1
ATOM 970 O O . ALA A 1 116 ? -11.367 4.679 -6.683 1.00 71.19 116 ALA A O 1
ATOM 971 N N . ILE A 1 117 ? -11.540 6.867 -7.180 1.00 71.25 117 ILE A N 1
ATOM 972 C CA . ILE A 1 117 ? -10.703 7.328 -6.072 1.00 71.25 117 ILE A CA 1
ATOM 973 C C . ILE A 1 117 ? -11.509 8.246 -5.151 1.00 71.25 117 ILE A C 1
ATOM 975 O O . ILE A 1 117 ? -12.301 9.066 -5.616 1.00 71.25 117 ILE A O 1
ATOM 979 N N . ASN A 1 118 ? -11.302 8.115 -3.838 1.00 69.44 118 ASN A N 1
ATOM 980 C CA . ASN A 1 118 ? -11.910 9.005 -2.856 1.00 69.44 118 ASN A CA 1
ATOM 981 C C . ASN A 1 118 ? -11.430 10.454 -3.076 1.00 69.44 118 ASN A C 1
ATOM 983 O O . ASN A 1 118 ? -10.226 10.709 -3.150 1.00 69.44 118 ASN A O 1
ATOM 987 N N . SER A 1 119 ? -12.384 11.384 -3.179 1.00 69.19 119 SER A N 1
ATOM 988 C CA . SER A 1 119 ? -12.149 12.816 -3.385 1.00 69.19 119 SER A CA 1
ATOM 989 C C . SER A 1 119 ? -11.761 13.578 -2.111 1.00 69.19 119 SER A C 1
ATOM 991 O O . SER A 1 119 ? -11.473 14.773 -2.182 1.00 69.19 119 SER A O 1
ATOM 993 N N . GLU A 1 120 ? -11.806 12.938 -0.938 1.00 71.50 120 GLU A N 1
ATOM 994 C CA . GLU A 1 120 ? -11.462 13.568 0.334 1.00 71.50 120 GLU A CA 1
ATOM 995 C C . GLU A 1 120 ? -9.980 13.933 0.425 1.00 71.50 120 GLU A C 1
ATOM 997 O O . GLU A 1 120 ? -9.071 13.128 0.210 1.00 71.50 120 GLU A O 1
ATOM 1002 N N . ILE A 1 121 ? -9.736 15.186 0.804 1.00 65.50 121 ILE A N 1
ATOM 1003 C CA . ILE A 1 121 ? -8.392 15.743 0.872 1.00 65.50 121 ILE A CA 1
ATOM 1004 C C . ILE A 1 121 ? -7.668 15.194 2.101 1.00 65.50 121 ILE A C 1
ATOM 1006 O O . ILE A 1 121 ? -8.186 15.193 3.218 1.00 65.50 121 ILE A O 1
ATOM 1010 N N . ARG A 1 122 ? -6.414 14.781 1.901 1.00 69.38 122 ARG A N 1
ATOM 1011 C CA . ARG A 1 122 ? -5.535 14.337 2.978 1.00 69.38 122 ARG A CA 1
ATOM 1012 C C . ARG A 1 122 ? -5.316 15.477 3.970 1.00 69.38 122 ARG A C 1
AT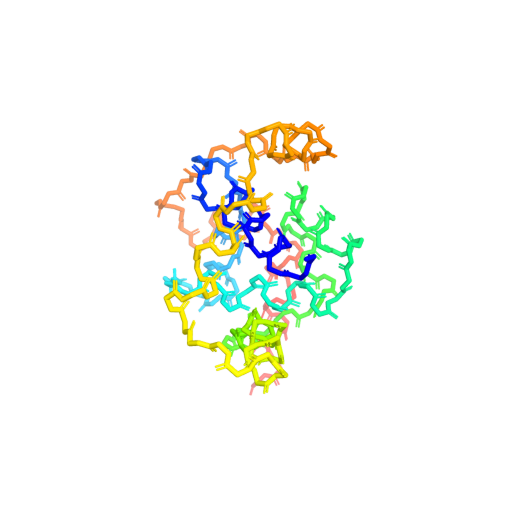OM 1014 O O . ARG A 1 122 ? -4.898 16.568 3.590 1.00 69.38 122 ARG A O 1
ATOM 1021 N N . ASN A 1 123 ? -5.433 15.167 5.254 1.00 73.50 123 ASN A N 1
ATOM 1022 C CA . ASN A 1 123 ? -4.987 16.041 6.329 1.00 73.50 123 ASN A CA 1
ATOM 1023 C C . ASN A 1 123 ? -3.834 15.368 7.092 1.00 73.50 123 ASN A C 1
ATOM 1025 O O . ASN A 1 123 ? -3.938 14.224 7.535 1.00 73.50 123 ASN A O 1
ATOM 1029 N N . ARG A 1 124 ? -2.698 16.065 7.192 1.00 72.25 124 ARG A N 1
ATOM 1030 C CA . ARG A 1 124 ? -1.493 15.559 7.870 1.00 72.25 124 ARG A CA 1
ATOM 1031 C C . ARG A 1 124 ? -1.556 15.697 9.391 1.00 72.25 124 ARG A C 1
ATOM 1033 O O . ARG A 1 124 ? -0.757 15.059 10.066 1.00 72.25 124 ARG A O 1
ATOM 1040 N N . ASP A 1 125 ? -2.515 16.467 9.889 1.00 79.81 125 ASP A N 1
ATOM 1041 C CA . ASP A 1 125 ? -2.696 16.796 11.301 1.00 79.81 125 ASP A CA 1
ATOM 1042 C C . ASP A 1 125 ? -3.783 15.935 11.964 1.00 79.81 125 ASP A C 1
ATOM 1044 O O . ASP A 1 125 ? -4.211 16.209 13.085 1.00 79.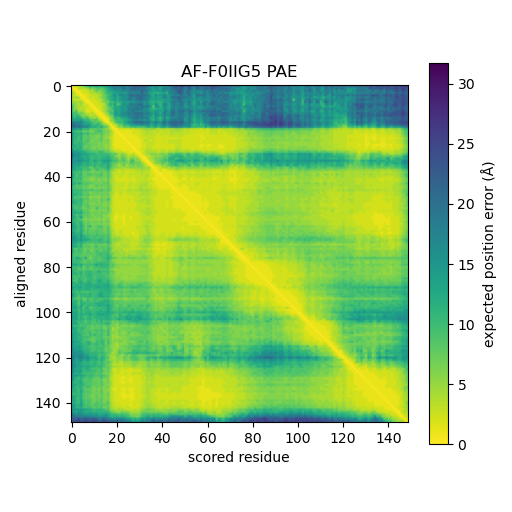81 125 ASP A O 1
ATOM 1048 N N . TRP A 1 126 ? -4.247 14.880 11.285 1.00 84.38 126 TRP A N 1
ATOM 1049 C CA . TRP A 1 126 ? -5.182 13.924 11.866 1.00 84.38 126 TRP A CA 1
ATOM 1050 C C . TRP A 1 126 ? -4.588 13.227 13.092 1.00 84.38 126 TRP A C 1
ATOM 1052 O O . TRP A 1 126 ? -3.530 12.595 13.043 1.00 84.38 126 TRP A O 1
ATOM 1062 N N . THR A 1 127 ? -5.316 13.316 14.201 1.00 89.19 127 THR A N 1
ATOM 1063 C CA . THR A 1 127 ? -5.016 12.577 15.428 1.00 89.19 127 THR A CA 1
ATOM 1064 C C . THR A 1 127 ? -5.380 11.099 15.283 1.00 89.19 127 THR A C 1
ATOM 1066 O O . THR A 1 127 ? -6.204 10.718 14.454 1.00 89.19 127 THR A O 1
ATOM 1069 N N . GLN A 1 128 ? -4.805 10.246 16.136 1.00 88.31 128 GLN A N 1
ATOM 1070 C CA . GLN A 1 128 ? -5.143 8.818 16.155 1.00 88.31 128 GLN A CA 1
ATOM 1071 C C . GLN A 1 128 ? -6.627 8.563 16.448 1.00 88.31 128 GLN A C 1
ATOM 1073 O O . GLN A 1 128 ? -7.184 7.631 15.887 1.00 88.31 128 GLN A O 1
ATOM 1078 N N . GLU A 1 129 ? -7.283 9.376 17.281 1.00 91.12 129 GLU A N 1
ATOM 1079 C CA . GLU A 1 129 ? -8.717 9.207 17.553 1.00 91.12 129 GLU A CA 1
ATOM 1080 C C . 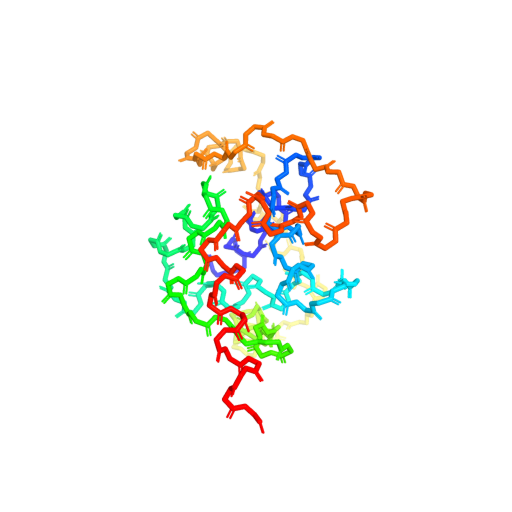GLU A 1 129 ? -9.575 9.589 16.340 1.00 91.12 129 GLU A C 1
ATOM 1082 O O . GLU A 1 129 ? -10.437 8.810 15.947 1.00 91.12 129 GLU A O 1
ATOM 1087 N N . GLN A 1 130 ? -9.263 10.699 15.661 1.00 91.81 130 GLN A N 1
ATOM 1088 C CA . GLN A 1 130 ? -9.938 11.072 14.409 1.00 91.81 130 GLN A CA 1
ATOM 1089 C C . GLN A 1 130 ? -9.762 9.998 13.331 1.00 91.81 130 GLN A C 1
ATOM 1091 O O . GLN A 1 130 ? -10.712 9.634 12.647 1.00 91.81 130 GLN A O 1
ATOM 1096 N N . LEU A 1 131 ? -8.560 9.426 13.212 1.00 91.25 131 LEU A N 1
ATOM 1097 C CA . LEU A 1 131 ? -8.307 8.317 12.293 1.00 91.25 131 LEU A CA 1
ATOM 1098 C C . LEU A 1 131 ? -9.185 7.097 12.587 1.00 91.25 131 LEU A C 1
ATOM 1100 O O . LEU A 1 131 ? -9.599 6.422 11.651 1.00 91.25 131 LEU A O 1
ATOM 1104 N N . LYS A 1 132 ? -9.482 6.801 13.858 1.00 94.19 132 LYS A N 1
ATOM 1105 C CA . LYS A 1 132 ? -10.381 5.693 14.217 1.00 94.19 132 LYS A CA 1
ATOM 1106 C C . LYS A 1 132 ? -11.836 5.983 13.863 1.00 94.19 132 LYS A C 1
ATOM 1108 O O . LYS A 1 132 ? -12.565 5.047 13.562 1.00 94.19 132 LYS A O 1
ATOM 1113 N N . GLU A 1 133 ? -12.257 7.244 13.913 1.00 93.62 133 GLU A N 1
ATOM 1114 C CA . GLU A 1 133 ? -13.593 7.656 13.465 1.00 93.62 133 GLU A CA 1
ATOM 1115 C C . GLU A 1 133 ? -13.728 7.541 11.943 1.00 93.62 133 GLU A C 1
ATOM 1117 O O . GLU A 1 133 ? -14.773 7.130 11.448 1.00 93.62 133 GLU A O 1
ATOM 1122 N N . ILE A 1 134 ? -12.654 7.855 11.217 1.00 91.44 134 ILE A N 1
ATOM 1123 C CA . ILE A 1 134 ? -12.598 7.788 9.753 1.00 91.44 134 ILE A CA 1
ATOM 1124 C C . ILE A 1 134 ? -12.464 6.340 9.255 1.00 91.44 134 ILE A C 1
ATOM 1126 O O . ILE A 1 134 ? -13.051 5.991 8.235 1.00 91.44 134 ILE A O 1
ATOM 1130 N N . PHE A 1 135 ? -11.727 5.491 9.979 1.00 94.06 135 PHE A N 1
ATOM 1131 C CA . PHE A 1 135 ? -11.519 4.076 9.645 1.00 94.06 135 PHE A CA 1
ATOM 1132 C C . PHE A 1 135 ? -11.997 3.147 10.778 1.00 94.06 135 PHE A C 1
ATOM 1134 O O . PHE A 1 135 ? -11.179 2.506 11.459 1.00 94.06 135 PHE A O 1
ATOM 1141 N N . PRO A 1 136 ? -13.313 3.086 11.048 1.00 96.31 136 PRO A N 1
ATOM 1142 C CA . PRO A 1 136 ? -13.852 2.364 12.196 1.00 96.31 136 PRO A CA 1
ATOM 1143 C C . PRO A 1 136 ? -13.622 0.850 12.122 1.00 96.31 136 PRO A C 1
ATOM 1145 O O . PRO A 1 136 ? -13.371 0.217 13.156 1.00 96.31 136 PRO A O 1
ATOM 1148 N N . GLN A 1 137 ? -13.681 0.238 10.934 1.00 96.94 137 GLN A N 1
ATOM 1149 C CA . GLN A 1 137 ? -13.455 -1.203 10.796 1.00 96.94 137 GLN A CA 1
ATOM 1150 C C . GLN A 1 137 ? -11.985 -1.542 11.024 1.00 96.94 137 GLN A C 1
ATOM 1152 O O . GLN A 1 137 ? -11.661 -2.476 11.768 1.00 96.94 137 GLN A O 1
ATOM 1157 N N . LEU A 1 138 ? -11.088 -0.752 10.438 1.00 95.31 138 LEU A N 1
ATOM 1158 C CA . LEU A 1 138 ? -9.652 -0.921 10.582 1.00 95.31 138 LEU A CA 1
ATOM 1159 C C . LEU A 1 138 ? -9.228 -0.711 12.039 1.00 95.31 138 LEU A C 1
ATOM 1161 O O . LEU A 1 138 ? -8.499 -1.533 12.599 1.00 95.31 138 LEU A O 1
ATOM 1165 N N . ALA A 1 139 ? -9.751 0.327 12.695 1.00 95.56 139 ALA A N 1
ATOM 1166 C CA . ALA A 1 139 ? -9.527 0.588 14.114 1.00 95.56 139 ALA A CA 1
ATOM 1167 C C . ALA A 1 139 ? -9.967 -0.582 15.001 1.00 95.56 139 ALA A C 1
ATOM 1169 O O . ALA A 1 139 ? -9.234 -0.984 15.913 1.00 95.56 139 ALA A O 1
ATOM 1170 N N . LYS A 1 140 ? -11.140 -1.165 14.721 1.00 95.69 140 LYS A N 1
ATOM 1171 C CA . LYS A 1 140 ? -11.648 -2.328 15.454 1.00 95.69 140 LYS A CA 1
ATOM 1172 C C . LYS A 1 140 ? -10.676 -3.502 15.358 1.00 95.69 140 LYS A C 1
ATOM 1174 O O . LYS A 1 140 ? -10.256 -4.015 16.398 1.00 95.69 140 LYS A O 1
ATOM 1179 N N . VAL A 1 141 ? -10.267 -3.871 14.144 1.00 95.38 141 VAL A N 1
ATOM 1180 C CA . VAL A 1 141 ? -9.323 -4.972 13.894 1.00 95.38 141 VAL A CA 1
ATOM 1181 C C . VAL A 1 141 ? -8.003 -4.755 14.635 1.00 95.38 141 VAL A C 1
ATOM 1183 O O . VAL A 1 141 ? -7.533 -5.648 15.342 1.00 95.38 141 VAL A O 1
ATOM 1186 N N . LEU A 1 142 ? -7.430 -3.552 14.553 1.00 92.56 142 LEU A N 1
ATOM 1187 C CA . LEU A 1 142 ? -6.178 -3.223 15.239 1.00 92.56 142 LEU A CA 1
ATOM 1188 C C . LEU A 1 142 ? -6.324 -3.292 16.771 1.00 92.56 142 LEU A C 1
ATOM 1190 O O . LEU A 1 142 ? -5.439 -3.805 17.459 1.00 92.56 142 LEU A O 1
ATOM 1194 N N . SER A 1 143 ? -7.459 -2.850 17.321 1.00 90.69 143 SER A N 1
ATOM 1195 C CA . SER A 1 143 ? -7.722 -2.922 18.764 1.00 90.69 143 SER A CA 1
ATOM 1196 C C . SER A 1 143 ? -7.827 -4.365 19.281 1.00 90.69 143 SER A C 1
ATOM 1198 O O . SER A 1 143 ? -7.333 -4.677 20.367 1.00 90.69 143 SER A O 1
ATOM 1200 N N . GLU A 1 144 ? -8.426 -5.266 18.498 1.00 90.56 144 GLU A N 1
ATOM 1201 C CA . GLU A 1 144 ? -8.556 -6.686 18.837 1.00 90.56 144 GLU A CA 1
ATOM 1202 C C . GLU A 1 144 ? -7.202 -7.403 18.817 1.00 90.56 144 GLU A C 1
ATOM 1204 O O . GLU A 1 144 ? -6.967 -8.301 19.629 1.00 90.56 144 GLU A O 1
ATOM 1209 N N . GLN A 1 145 ? -6.287 -6.989 17.937 1.00 85.88 145 GLN A N 1
ATOM 1210 C CA . GLN A 1 145 ? -4.916 -7.499 17.916 1.00 85.88 145 GLN A CA 1
ATOM 1211 C C . GLN A 1 145 ? -4.123 -7.080 19.162 1.00 85.88 145 GLN A C 1
ATOM 1213 O O . GLN A 1 145 ? -3.390 -7.900 19.714 1.00 85.88 145 GLN A O 1
ATOM 1218 N N . CYS A 1 146 ? -4.286 -5.839 19.634 1.00 75.81 146 CYS A N 1
ATOM 1219 C CA . CYS A 1 146 ? -3.617 -5.352 20.846 1.00 75.81 146 CYS A CA 1
ATOM 1220 C C . CYS A 1 146 ? -4.085 -6.073 22.119 1.00 75.81 146 CYS A C 1
ATOM 1222 O O . CYS A 1 146 ? -3.277 -6.285 23.012 1.00 75.81 146 CYS A O 1
ATOM 1224 N N . LYS A 1 147 ? -5.357 -6.488 22.194 1.00 73.25 147 LYS A N 1
ATOM 1225 C CA . LYS A 1 147 ? -5.914 -7.229 23.347 1.00 73.25 147 LYS A CA 1
ATOM 1226 C C . LYS A 1 147 ? -5.463 -8.693 23.431 1.00 73.25 147 LYS A C 1
ATOM 1228 O O . LYS A 1 147 ? -5.661 -9.323 24.462 1.00 73.25 147 LYS A O 1
ATOM 1233 N N . LYS A 1 148 ? -4.929 -9.253 22.340 1.00 60.56 148 LYS A N 1
ATOM 1234 C CA . LYS A 1 148 ? -4.460 -10.649 22.248 1.00 60.56 148 LYS A CA 1
ATOM 1235 C C . LYS A 1 148 ? -2.953 -10.805 22.505 1.00 60.56 148 LYS A C 1
ATOM 1237 O O . LYS A 1 148 ? -2.446 -11.919 22.382 1.00 60.56 148 LYS A O 1
ATOM 1242 N N . ARG A 1 149 ? -2.245 -9.709 22.789 1.00 53.00 149 ARG A N 1
ATOM 1243 C CA . ARG A 1 149 ? -0.839 -9.692 23.217 1.00 53.00 149 ARG A CA 1
ATOM 1244 C C . ARG A 1 149 ? -0.754 -9.637 24.732 1.00 53.00 149 ARG A C 1
ATOM 1246 O O . ARG A 1 149 ? 0.209 -10.239 25.246 1.00 53.00 149 ARG A O 1
#

Secondary structure (DSSP, 8-state):
-HHHHHHHHIIIIIISS--THHHHHHHHHTS----HHHHHHHHHHT-HHHHHHHHH-GGGGGGG---TT----HHHHHHHHHHHHHHH---HHHHHHHHHHH--HHHHHHHHHH-----PPP-TT--HHHHHHHSHHHHHHHHHHHTT-

Radius of gyration: 16.77 Å; Cα contacts (8 Å, |Δi|>4): 141; chains: 1; bounding box: 36×29×47 Å

Sequence (149 aa):
MFQFIYEWYEITVIKQPGHLMWSALVLINGGYCTDTYGFAGYLITHGREVYEKTLADPDFLAILNPKKDKCNYEEVRRLAQKIYMERTKIKIRAFEKIYLGVWNKEMQDEIDQSLAINSEIRNRDWTQEQLKEIFPQLAKVLSEQCKKR